Protein AF-A0A6V7I0M2-F1 (afdb_monomer_lite)

Structure (mmCIF, N/CA/C/O backbone):
data_AF-A0A6V7I0M2-F1
#
_entry.id   AF-A0A6V7I0M2-F1
#
loop_
_atom_site.group_PDB
_atom_site.id
_atom_site.type_symbol
_atom_site.label_atom_id
_atom_site.label_alt_id
_atom_site.label_comp_id
_atom_site.label_asym_id
_atom_site.label_entity_id
_atom_site.label_seq_id
_atom_site.pdbx_PDB_ins_code
_atom_site.Cartn_x
_atom_site.Cartn_y
_atom_site.Cartn_z
_atom_site.occupancy
_atom_site.B_iso_or_equiv
_atom_site.auth_seq_id
_atom_site.auth_comp_id
_atom_site.auth_asym_id
_atom_site.auth_atom_id
_atom_site.pdbx_PDB_model_num
ATOM 1 N N . ASN A 1 1 ? 21.392 6.755 -0.546 1.00 80.31 1 ASN A N 1
ATOM 2 C CA . ASN A 1 1 ? 22.751 6.266 -0.235 1.00 80.31 1 ASN A CA 1
ATOM 3 C C . ASN A 1 1 ? 23.343 5.621 -1.469 1.00 80.31 1 ASN A C 1
ATOM 5 O O . ASN A 1 1 ? 22.625 4.900 -2.154 1.00 80.31 1 ASN A O 1
ATOM 9 N N . ALA A 1 2 ? 24.604 5.919 -1.781 1.00 93.25 2 ALA A N 1
ATOM 10 C CA . ALA A 1 2 ? 25.314 5.229 -2.855 1.00 93.25 2 ALA A CA 1
ATOM 11 C C . ALA A 1 2 ? 25.552 3.754 -2.476 1.00 93.25 2 ALA A C 1
ATOM 13 O O . ALA A 1 2 ? 25.672 3.441 -1.293 1.00 93.25 2 ALA A O 1
ATOM 14 N N . GLY A 1 3 ? 25.614 2.866 -3.472 1.00 94.94 3 GLY A N 1
ATOM 15 C CA . GLY A 1 3 ? 25.866 1.433 -3.280 1.00 94.94 3 GLY A CA 1
ATOM 16 C C . GLY A 1 3 ? 24.607 0.563 -3.198 1.00 94.94 3 GLY A C 1
ATOM 17 O O . GLY A 1 3 ? 23.521 0.957 -3.631 1.00 94.94 3 GLY A O 1
ATOM 18 N N . LEU A 1 4 ? 24.774 -0.655 -2.672 1.00 95.94 4 LEU A N 1
ATOM 19 C CA . LEU A 1 4 ? 23.695 -1.631 -2.523 1.00 95.94 4 LEU A CA 1
ATOM 20 C C . LEU A 1 4 ? 22.750 -1.204 -1.395 1.00 95.94 4 LEU A C 1
ATOM 22 O O . LEU A 1 4 ? 23.174 -0.996 -0.262 1.00 95.94 4 LEU A O 1
ATOM 26 N N . ASN A 1 5 ? 21.460 -1.108 -1.708 1.00 96.56 5 ASN A N 1
ATOM 27 C CA . ASN A 1 5 ? 20.421 -0.758 -0.748 1.00 96.56 5 ASN A CA 1
ATOM 28 C C . ASN A 1 5 ? 19.354 -1.857 -0.717 1.00 96.56 5 ASN A C 1
ATOM 30 O O . ASN A 1 5 ? 18.963 -2.372 -1.764 1.00 96.56 5 ASN A O 1
ATOM 34 N N . LYS A 1 6 ? 18.851 -2.174 0.479 1.00 95.69 6 LYS A N 1
ATOM 35 C CA . LYS A 1 6 ? 17.710 -3.071 0.687 1.00 95.69 6 LYS A CA 1
ATOM 36 C C . LYS A 1 6 ? 16.531 -2.252 1.200 1.00 95.69 6 LYS A C 1
ATOM 38 O O . LYS A 1 6 ? 16.671 -1.530 2.183 1.00 95.69 6 LYS A O 1
ATOM 43 N N . LEU A 1 7 ? 15.390 -2.353 0.525 1.00 94.69 7 LEU A N 1
ATOM 44 C CA . LEU A 1 7 ? 14.147 -1.707 0.936 1.00 94.69 7 LEU A CA 1
ATOM 45 C C . LEU A 1 7 ? 13.186 -2.771 1.455 1.00 94.69 7 LEU A C 1
ATOM 47 O O . LEU A 1 7 ? 12.932 -3.760 0.772 1.00 94.69 7 LEU A O 1
ATOM 51 N N . GLU A 1 8 ? 12.646 -2.548 2.647 1.00 95.44 8 GLU A N 1
ATOM 52 C CA . GLU A 1 8 ? 11.640 -3.411 3.258 1.00 95.44 8 GLU A CA 1
ATOM 53 C C . GLU A 1 8 ? 10.347 -2.616 3.450 1.00 95.44 8 GLU A C 1
ATOM 55 O O . GLU A 1 8 ? 10.365 -1.455 3.863 1.00 95.44 8 GLU A O 1
ATOM 60 N N . ARG A 1 9 ? 9.223 -3.233 3.084 1.00 93.56 9 ARG A N 1
ATOM 61 C CA . ARG A 1 9 ? 7.868 -2.683 3.186 1.00 93.56 9 ARG A CA 1
ATOM 62 C C . ARG A 1 9 ? 6.956 -3.795 3.669 1.00 93.56 9 ARG A C 1
ATOM 64 O O . ARG A 1 9 ? 6.978 -4.887 3.103 1.00 93.56 9 ARG A O 1
ATOM 71 N N . THR A 1 10 ? 6.152 -3.512 4.683 1.00 94.44 10 THR A N 1
ATOM 72 C CA . THR A 1 10 ? 5.108 -4.430 5.139 1.00 94.44 10 THR A CA 1
ATOM 73 C C . THR A 1 10 ? 3.804 -4.152 4.389 1.00 94.44 10 THR A C 1
ATOM 75 O O . THR A 1 10 ? 3.609 -3.062 3.846 1.00 94.44 10 THR A O 1
ATOM 78 N N . SER A 1 11 ? 2.885 -5.122 4.354 1.00 92.81 11 SER A N 1
ATOM 79 C CA . SER A 1 11 ? 1.557 -4.931 3.745 1.00 92.81 11 SER A CA 1
ATOM 80 C C . SER A 1 11 ? 0.762 -3.800 4.404 1.00 92.81 11 SER A C 1
ATOM 82 O O . SER A 1 11 ? -0.033 -3.151 3.733 1.00 92.81 11 SER A O 1
ATOM 84 N N . HIS A 1 12 ? 1.033 -3.523 5.681 1.00 89.44 12 HIS A N 1
ATOM 85 C CA . HIS A 1 12 ? 0.389 -2.469 6.463 1.00 89.44 12 HIS A CA 1
ATOM 86 C C . HIS A 1 12 ? 0.859 -1.052 6.079 1.00 89.44 12 HIS A C 1
ATOM 88 O O . HIS A 1 12 ? 0.195 -0.068 6.402 1.00 89.44 12 HIS A O 1
ATOM 94 N N . ASP A 1 13 ? 1.984 -0.921 5.363 1.00 88.12 13 ASP A N 1
ATOM 95 C CA . ASP A 1 13 ? 2.587 0.375 5.013 1.00 88.12 13 ASP A CA 1
ATOM 96 C C . ASP A 1 13 ? 2.018 0.997 3.725 1.00 88.12 13 ASP A C 1
ATOM 98 O O . ASP A 1 13 ? 2.489 2.050 3.268 1.00 88.12 13 ASP A O 1
ATOM 102 N N . PHE A 1 14 ? 1.049 0.345 3.078 1.00 89.94 14 PHE A N 1
ATOM 103 C CA . PHE A 1 14 ? 0.449 0.860 1.852 1.00 89.94 14 PHE A CA 1
ATOM 104 C C . PHE A 1 14 ? -0.460 2.058 2.143 1.00 89.94 14 P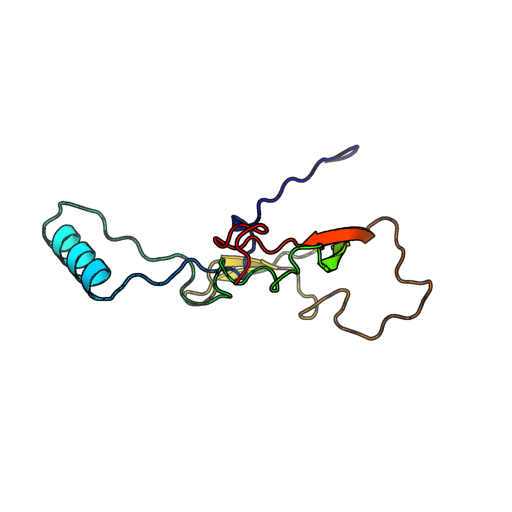HE A C 1
ATOM 106 O O . PHE A 1 14 ? -1.476 1.961 2.824 1.00 89.94 14 PHE A O 1
ATOM 113 N N . ILE A 1 15 ? -0.112 3.206 1.555 1.00 87.69 15 ILE A N 1
ATOM 114 C CA . ILE A 1 15 ? -0.759 4.504 1.818 1.00 87.69 15 ILE A CA 1
ATOM 115 C C . ILE A 1 15 ? -2.250 4.553 1.458 1.00 87.69 15 ILE A C 1
ATOM 117 O O . ILE A 1 15 ? -2.969 5.410 1.959 1.00 87.69 15 ILE A O 1
ATOM 121 N N . PHE A 1 16 ? -2.702 3.665 0.572 1.00 86.81 16 PHE A N 1
ATOM 122 C CA . PHE A 1 16 ? -4.084 3.594 0.101 1.00 86.81 16 PHE A CA 1
ATOM 123 C C . PHE A 1 16 ? -4.944 2.624 0.919 1.00 86.81 16 PHE A C 1
ATOM 125 O O . PHE A 1 16 ? -6.138 2.505 0.638 1.00 86.81 16 PHE A O 1
ATOM 132 N N . LEU A 1 17 ? -4.369 1.930 1.908 1.00 90.50 17 LEU A N 1
ATOM 133 C CA . LEU A 1 17 ? -5.115 1.041 2.790 1.00 90.50 17 LEU A CA 1
ATOM 134 C C . LEU A 1 17 ? -5.725 1.788 3.976 1.00 90.50 17 LEU A C 1
ATOM 136 O O . LEU A 1 17 ? -5.216 2.808 4.449 1.00 90.50 17 LEU A O 1
ATOM 140 N N . MET A 1 18 ? -6.827 1.239 4.477 1.00 89.50 18 MET A N 1
ATOM 141 C CA . MET A 1 18 ? -7.425 1.628 5.745 1.00 89.50 18 MET A CA 1
ATOM 142 C C . MET A 1 18 ? -7.746 0.399 6.595 1.00 89.50 18 MET A C 1
ATOM 144 O O . MET A 1 18 ? -8.136 -0.651 6.079 1.00 89.50 18 MET A O 1
ATOM 148 N N . ALA A 1 19 ? -7.629 0.572 7.909 1.00 87.88 19 ALA A N 1
ATOM 149 C CA . ALA A 1 19 ? -8.124 -0.393 8.876 1.00 87.88 19 ALA A CA 1
ATOM 150 C C . ALA A 1 19 ? -9.658 -0.428 8.876 1.00 87.88 19 ALA A C 1
ATOM 152 O O . ALA A 1 19 ? -10.332 0.527 8.469 1.00 87.88 19 ALA A O 1
ATOM 153 N N . ASP A 1 20 ? -10.207 -1.512 9.410 1.00 88.62 20 ASP A N 1
ATOM 154 C CA . ASP A 1 20 ? -11.645 -1.666 9.564 1.00 88.62 20 ASP A CA 1
ATOM 155 C C . ASP A 1 20 ? -12.233 -0.557 10.447 1.00 88.62 20 ASP A C 1
ATOM 157 O O . ASP A 1 20 ? -11.585 0.000 11.343 1.00 88.62 20 ASP A O 1
ATOM 161 N N . ARG A 1 21 ? -13.473 -0.172 10.140 1.00 86.38 21 ARG A N 1
ATOM 162 C CA . ARG A 1 21 ? -14.175 0.863 10.899 1.00 86.38 21 ARG A CA 1
ATOM 163 C C . ARG A 1 21 ? -14.648 0.283 12.220 1.00 86.38 21 ARG A C 1
ATOM 165 O O . ARG A 1 21 ? -15.169 -0.827 12.262 1.00 86.38 21 ARG A O 1
ATOM 172 N N . ASP A 1 22 ? -14.489 1.075 13.274 1.00 87.75 22 ASP A N 1
ATOM 173 C CA . ASP A 1 22 ? -15.005 0.693 14.582 1.00 87.75 22 ASP A CA 1
ATOM 174 C C . ASP A 1 22 ? -16.535 0.841 14.547 1.00 87.75 22 ASP A C 1
ATOM 176 O O . ASP A 1 22 ? -17.033 1.812 13.960 1.00 87.75 22 ASP A O 1
ATOM 180 N N . PRO A 1 23 ? -17.290 -0.072 15.179 1.00 91.62 23 PRO A N 1
ATOM 181 C CA . PRO A 1 23 ? -18.710 0.137 15.420 1.00 91.62 23 PRO A CA 1
ATOM 182 C C . PRO A 1 23 ? -18.954 1.447 16.179 1.00 91.62 23 PRO A C 1
ATOM 184 O O . PRO A 1 23 ? -18.142 1.859 17.016 1.00 91.62 23 PRO A O 1
ATOM 187 N N . SER A 1 24 ? -20.098 2.087 15.932 1.00 92.25 24 SER A N 1
ATOM 188 C CA . SER A 1 24 ? -20.460 3.364 16.567 1.00 92.25 24 SER A CA 1
ATOM 189 C C . SER A 1 24 ? -20.482 3.284 18.096 1.00 92.25 24 SER A C 1
ATOM 191 O O . SER A 1 24 ? -20.084 4.237 18.757 1.00 92.25 24 SER A O 1
ATOM 193 N N . GLU A 1 25 ? -20.866 2.140 18.665 1.00 95.31 25 GLU A N 1
ATOM 194 C CA . GLU A 1 25 ? -20.856 1.906 20.113 1.00 95.31 25 GLU A CA 1
ATOM 195 C C . GLU A 1 25 ? -19.440 1.982 20.708 1.00 95.31 25 GLU A C 1
ATOM 197 O O . GLU A 1 25 ? -19.229 2.594 21.756 1.00 95.31 25 GLU A O 1
ATOM 202 N N . ILE A 1 26 ? -18.446 1.406 20.022 1.00 92.50 26 ILE A N 1
ATOM 203 C CA . ILE A 1 26 ? -17.043 1.452 20.456 1.00 92.50 26 ILE A CA 1
ATOM 204 C C . ILE A 1 26 ? -16.517 2.884 20.382 1.00 92.50 26 ILE A C 1
ATOM 206 O O . ILE A 1 26 ? -15.847 3.349 21.306 1.00 92.50 26 ILE A O 1
ATOM 210 N N . LEU A 1 27 ? -16.859 3.606 19.311 1.00 90.69 27 LEU A N 1
ATOM 211 C CA . LEU A 1 27 ? -16.520 5.019 19.178 1.00 90.69 27 LEU A CA 1
ATOM 212 C C . LEU A 1 27 ? -17.141 5.848 20.312 1.00 90.69 27 LEU A C 1
ATOM 214 O O . LEU A 1 27 ? -16.440 6.640 20.936 1.00 90.69 27 LEU A O 1
ATOM 218 N N . TYR A 1 28 ? -18.422 5.631 20.611 1.00 93.25 28 TYR A N 1
ATOM 219 C CA . TYR A 1 28 ? -19.136 6.333 21.674 1.00 93.25 28 TYR A CA 1
ATOM 220 C C . TYR A 1 28 ? -18.500 6.093 23.050 1.00 93.25 28 TYR A C 1
ATOM 222 O O . TYR A 1 28 ? -18.196 7.051 23.759 1.00 93.25 28 TYR A O 1
ATOM 230 N N . LYS A 1 29 ? -18.184 4.836 23.393 1.00 94.00 29 LYS A N 1
ATOM 231 C CA . LYS A 1 29 ? -17.481 4.497 24.644 1.00 94.00 29 LYS A CA 1
ATOM 232 C C . LYS A 1 29 ? -16.124 5.198 24.757 1.00 94.00 29 LYS A C 1
ATOM 234 O O . LYS A 1 29 ? -15.783 5.688 25.829 1.00 94.00 29 LYS A O 1
ATOM 239 N N . ARG A 1 30 ? -15.360 5.290 23.661 1.00 91.94 30 ARG A N 1
ATOM 240 C CA . ARG A 1 30 ? -14.076 6.019 23.631 1.00 91.94 30 ARG A CA 1
ATOM 241 C C . ARG A 1 30 ? -14.251 7.523 23.840 1.00 91.94 30 ARG A C 1
ATOM 243 O O . ARG A 1 30 ? -13.403 8.140 24.474 1.00 91.94 30 ARG A O 1
ATOM 250 N N . VAL A 1 31 ? -15.328 8.112 23.317 1.00 93.44 31 VAL A N 1
ATOM 251 C CA . VAL A 1 31 ? -15.650 9.529 23.546 1.00 93.44 31 VAL A CA 1
ATOM 252 C C . VAL A 1 31 ? -15.985 9.773 25.016 1.00 93.44 31 VAL A C 1
ATOM 254 O O . VAL A 1 31 ? -15.411 10.683 25.602 1.00 93.44 31 VAL A O 1
ATOM 257 N N . LEU A 1 32 ? -16.842 8.945 25.624 1.00 95.56 32 LEU A N 1
ATOM 258 C CA . LEU A 1 32 ? -17.193 9.070 27.045 1.00 95.56 32 LEU A CA 1
ATOM 259 C C . LEU A 1 32 ? -15.957 8.993 27.945 1.00 95.56 32 LEU A C 1
ATOM 261 O O . LEU A 1 32 ? -15.691 9.914 28.707 1.00 95.56 32 LEU A O 1
ATOM 265 N N . LYS A 1 33 ? -15.125 7.964 27.759 1.00 94.88 33 LYS A N 1
ATOM 266 C CA . LYS A 1 33 ? -13.872 7.815 28.511 1.00 94.88 33 LYS A CA 1
ATOM 267 C C . LYS A 1 33 ? -12.937 9.018 28.382 1.00 94.88 33 LYS A C 1
ATOM 269 O O . LYS A 1 33 ? -12.225 9.347 29.332 1.00 94.88 33 LYS A O 1
ATOM 274 N N . ALA A 1 34 ? -12.918 9.657 27.214 1.00 94.81 34 ALA A N 1
ATOM 275 C CA . ALA A 1 34 ? -12.108 10.842 26.989 1.00 94.81 34 ALA A CA 1
ATOM 276 C C . ALA A 1 34 ? -12.677 12.105 27.638 1.00 94.81 34 ALA A C 1
ATOM 278 O O . ALA A 1 34 ? -11.899 12.938 28.097 1.00 94.81 34 ALA A O 1
ATOM 279 N N . LEU A 1 35 ? -14.004 12.233 27.714 1.00 95.25 35 LEU A N 1
ATOM 280 C CA . LEU A 1 35 ? -14.664 13.293 28.480 1.00 95.25 35 LEU A CA 1
ATOM 281 C C . LEU A 1 35 ? -14.403 13.136 29.982 1.00 95.25 35 LEU A C 1
ATOM 283 O O . LEU A 1 35 ? -14.121 14.124 30.651 1.00 95.25 35 LEU A O 1
ATOM 287 N N . ASP A 1 36 ? -14.390 11.896 30.472 1.00 95.44 36 ASP A N 1
ATOM 288 C CA . ASP A 1 36 ? -14.084 11.565 31.869 1.00 95.44 36 ASP A CA 1
ATOM 289 C C . ASP A 1 36 ? -12.581 11.684 32.205 1.00 95.44 36 ASP A C 1
ATOM 291 O O . ASP A 1 36 ? -12.164 11.440 33.335 1.00 95.44 36 ASP A O 1
ATOM 295 N N . GLY A 1 37 ? -11.735 12.022 31.224 1.00 91.50 37 GLY A N 1
ATOM 296 C CA . GLY A 1 37 ? -10.287 12.185 31.397 1.00 91.50 37 GLY A CA 1
ATOM 297 C C . GLY A 1 37 ? -9.500 10.877 31.552 1.00 91.50 37 GLY A C 1
ATOM 298 O O . GLY A 1 37 ? -8.289 10.917 31.762 1.00 91.50 37 GLY A O 1
ATOM 299 N N . THR A 1 38 ? -10.154 9.719 31.423 1.00 92.12 38 THR A N 1
ATOM 300 C CA . THR A 1 38 ? -9.523 8.398 31.603 1.00 92.12 38 THR A CA 1
ATOM 301 C C . THR A 1 38 ? -8.665 7.966 30.412 1.00 92.12 38 THR A C 1
ATOM 303 O O . THR A 1 38 ? -7.664 7.275 30.592 1.00 92.12 38 THR A O 1
ATOM 306 N N . GLU A 1 39 ? -9.016 8.383 29.192 1.00 90.94 39 GLU A N 1
ATOM 307 C CA . GLU A 1 39 ? -8.285 8.038 27.967 1.00 90.94 39 GLU A CA 1
ATOM 308 C C . GLU A 1 39 ? -8.168 9.245 27.024 1.00 90.94 39 GLU A C 1
ATOM 310 O O . GLU A 1 39 ? -9.067 10.071 26.917 1.00 90.94 39 GLU A O 1
ATOM 315 N N . LYS A 1 40 ? -7.075 9.349 26.262 1.00 90.19 40 LYS A N 1
ATOM 316 C CA . LYS A 1 40 ? -6.952 10.390 25.232 1.00 90.19 40 LYS A CA 1
ATOM 317 C C . LYS A 1 40 ? -7.716 9.985 23.972 1.00 90.19 40 LYS A C 1
ATOM 319 O O . LYS A 1 40 ? -7.420 8.953 23.368 1.00 90.19 40 LYS A O 1
ATOM 324 N N . PHE A 1 41 ? -8.623 10.840 23.501 1.00 88.38 41 PHE A N 1
ATOM 325 C CA . PHE A 1 41 ? -9.289 10.614 22.219 1.00 88.38 41 PHE A CA 1
ATOM 326 C C . PHE A 1 41 ? -8.319 10.815 21.045 1.00 88.38 41 PHE A C 1
ATOM 328 O O . PHE A 1 41 ? -7.733 11.887 20.870 1.00 88.38 41 PHE A O 1
ATOM 335 N N . THR A 1 42 ? -8.153 9.780 20.222 1.00 83.75 42 THR A N 1
ATOM 336 C CA . THR A 1 42 ? -7.299 9.796 19.029 1.00 83.75 42 THR A CA 1
ATOM 337 C C . THR A 1 42 ? -8.122 9.538 17.773 1.00 83.75 42 THR A C 1
ATOM 339 O O . THR A 1 42 ? -8.878 8.567 17.680 1.00 83.75 42 THR A O 1
ATOM 342 N N . TYR A 1 43 ? -7.954 10.410 16.780 1.00 76.25 43 TYR A N 1
ATOM 343 C CA . TYR A 1 43 ? -8.571 10.249 15.467 1.00 76.25 43 TYR A CA 1
ATOM 344 C C . TYR A 1 43 ? -7.802 9.222 14.633 1.00 76.25 43 TYR A C 1
ATOM 346 O O . TYR A 1 43 ? -6.568 9.192 14.652 1.00 76.25 43 TYR A O 1
ATOM 354 N N . LYS A 1 44 ? -8.528 8.409 13.855 1.00 75.06 44 LYS A N 1
ATOM 355 C CA . LYS A 1 44 ? -7.904 7.571 12.823 1.00 75.06 44 LYS A CA 1
ATOM 356 C C . LYS A 1 44 ? -7.265 8.483 11.767 1.00 75.06 44 LYS A C 1
ATOM 358 O O . LYS A 1 44 ? -7.868 9.468 11.347 1.00 75.06 44 LYS A O 1
ATOM 363 N N . LYS A 1 45 ? -6.035 8.154 11.361 1.00 70.50 45 LYS A N 1
ATOM 364 C CA . LYS A 1 45 ? -5.205 8.977 10.461 1.00 70.50 45 LYS A CA 1
ATOM 365 C C . LYS A 1 45 ? -5.820 9.136 9.063 1.00 70.50 45 LYS A C 1
ATOM 367 O O . LYS A 1 45 ? -5.698 10.203 8.467 1.00 70.50 45 LYS A O 1
ATOM 372 N N . ASN A 1 46 ? -6.494 8.092 8.579 1.00 77.75 46 ASN A N 1
ATOM 373 C CA . ASN A 1 46 ? -7.119 8.022 7.262 1.00 77.75 46 ASN A CA 1
ATOM 374 C C . ASN A 1 46 ? -8.576 7.571 7.467 1.00 77.75 46 ASN A C 1
ATOM 376 O O . ASN A 1 46 ? -8.810 6.536 8.094 1.00 77.75 46 ASN A O 1
ATOM 380 N N . LEU A 1 47 ? -9.553 8.337 6.977 1.00 81.75 47 LEU A N 1
ATOM 381 C CA . LEU A 1 47 ? -10.984 7.996 7.077 1.00 81.75 47 LEU A CA 1
ATOM 382 C C . LEU A 1 47 ? -11.478 7.166 5.882 1.00 81.75 47 LEU A C 1
ATOM 384 O O . LEU A 1 47 ? -12.553 6.553 5.937 1.00 81.75 47 LEU A O 1
ATOM 388 N N . TYR A 1 48 ? -10.703 7.176 4.799 1.00 85.56 48 TYR A N 1
ATOM 389 C CA . TYR A 1 48 ? -11.025 6.526 3.543 1.00 85.56 48 TYR A CA 1
ATOM 390 C C . TYR A 1 48 ? -9.796 5.840 2.946 1.00 85.56 48 TYR A C 1
ATOM 392 O O . TYR A 1 48 ? -8.684 6.366 3.007 1.00 85.56 48 TYR A O 1
ATOM 400 N N . GLY A 1 49 ? -10.026 4.678 2.344 1.00 88.81 49 GLY A N 1
ATOM 401 C CA . GLY A 1 49 ? -9.025 3.837 1.704 1.00 88.81 49 GLY A CA 1
ATOM 402 C C . GLY A 1 49 ? -9.629 2.485 1.333 1.00 88.81 49 GLY A C 1
ATOM 403 O O . GLY A 1 49 ? -10.798 2.208 1.615 1.00 88.81 49 GLY A O 1
ATOM 404 N N . ILE A 1 50 ? -8.824 1.634 0.711 1.00 90.94 50 ILE A N 1
ATOM 405 C CA . ILE A 1 50 ? -9.175 0.235 0.472 1.00 90.94 50 ILE A CA 1
ATOM 406 C C . ILE A 1 50 ? -9.076 -0.505 1.815 1.00 90.94 50 ILE A C 1
ATOM 408 O O . ILE A 1 50 ? -8.048 -0.383 2.482 1.00 90.94 50 ILE A O 1
ATOM 412 N N . PRO A 1 51 ? -10.103 -1.257 2.251 1.00 92.69 51 PRO A N 1
ATOM 413 C CA . PRO A 1 51 ? -9.993 -2.077 3.450 1.00 92.69 51 PRO A CA 1
ATOM 414 C C . PRO A 1 51 ? -8.799 -3.021 3.343 1.00 92.69 51 PRO A C 1
ATOM 416 O O . PRO A 1 51 ? -8.682 -3.760 2.368 1.00 92.69 51 PRO A O 1
ATOM 419 N N . GLU A 1 52 ? -7.935 -3.022 4.3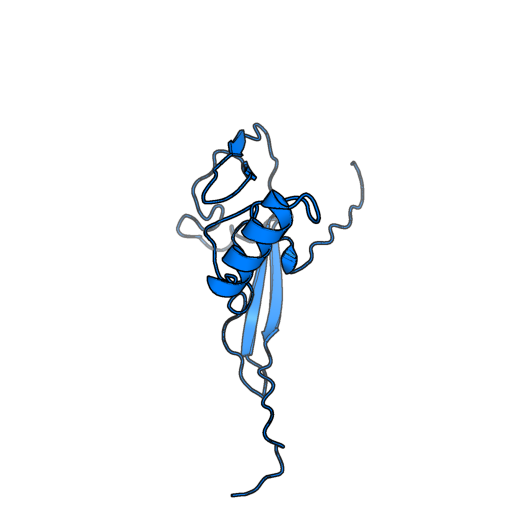50 1.00 93.38 52 GLU A N 1
ATOM 420 C CA . GLU A 1 52 ? -6.706 -3.816 4.347 1.00 93.38 52 GLU A CA 1
ATOM 421 C C . GLU A 1 52 ? -6.955 -5.312 4.097 1.00 93.38 52 GLU A C 1
ATOM 423 O O . GLU A 1 52 ? -6.235 -5.953 3.332 1.00 93.38 52 GLU A O 1
ATOM 428 N N . ARG A 1 53 ? -8.051 -5.850 4.644 1.00 94.31 53 ARG A N 1
ATOM 429 C CA . ARG A 1 53 ? -8.482 -7.241 4.429 1.00 94.31 53 ARG A CA 1
ATOM 430 C C . ARG A 1 53 ? -8.810 -7.592 2.968 1.00 94.31 53 ARG A C 1
ATOM 432 O O . ARG A 1 53 ? -8.972 -8.764 2.652 1.00 94.31 53 ARG A O 1
ATOM 439 N N . LEU A 1 54 ? -8.946 -6.592 2.094 1.00 95.38 54 LEU A N 1
ATOM 440 C CA . LEU A 1 54 ? -9.219 -6.731 0.660 1.00 95.38 54 LEU A CA 1
ATOM 441 C C . LEU A 1 54 ? -8.012 -6.337 -0.210 1.00 95.38 54 LEU A C 1
ATOM 443 O O . LEU A 1 54 ? -8.168 -6.168 -1.416 1.00 95.38 54 LEU A O 1
ATOM 447 N N . LEU A 1 55 ? -6.817 -6.186 0.377 1.00 95.00 55 LEU A N 1
ATOM 448 C CA . LEU A 1 55 ? -5.590 -5.861 -0.361 1.00 95.00 55 LEU A CA 1
ATOM 449 C C . LEU A 1 55 ? -5.295 -6.879 -1.473 1.00 95.00 55 LEU A C 1
ATOM 451 O O . LEU A 1 55 ? -4.812 -6.507 -2.541 1.00 95.00 55 LEU A O 1
ATOM 455 N N . LEU A 1 56 ? -5.564 -8.160 -1.215 1.00 96.06 56 LEU A N 1
ATOM 456 C CA . LEU A 1 56 ? -5.310 -9.243 -2.156 1.00 96.06 56 LEU A CA 1
ATOM 457 C C . LEU A 1 56 ? -6.621 -9.776 -2.747 1.00 96.06 56 LEU A C 1
ATOM 459 O O . LEU A 1 56 ? -7.603 -9.937 -2.017 1.00 96.06 56 LEU A O 1
ATOM 463 N N . PRO A 1 57 ? -6.645 -10.115 -4.049 1.00 95.88 57 PRO A N 1
ATOM 464 C CA . PRO A 1 57 ? -7.766 -10.838 -4.627 1.00 95.88 57 PRO A CA 1
ATOM 465 C C . PRO A 1 57 ? -7.882 -12.234 -4.004 1.00 95.88 57 PRO A C 1
ATOM 467 O O . PRO A 1 57 ? -6.907 -12.815 -3.519 1.00 95.88 57 PRO A O 1
ATOM 470 N N . LYS A 1 58 ? -9.082 -12.814 -4.069 1.00 95.25 58 LYS A N 1
ATOM 471 C CA . LYS A 1 58 ? -9.311 -14.181 -3.598 1.00 95.25 58 LYS A CA 1
ATOM 472 C C . LYS A 1 58 ? -8.497 -15.174 -4.438 1.00 95.25 58 LYS A C 1
ATOM 474 O O . LYS A 1 58 ? -8.728 -15.323 -5.637 1.00 95.25 58 LYS A O 1
ATOM 479 N N . GLY A 1 59 ? -7.555 -15.865 -3.800 1.00 94.25 59 GLY A N 1
ATOM 480 C CA . GLY A 1 59 ? -6.781 -16.938 -4.425 1.00 94.25 59 GLY A CA 1
ATOM 4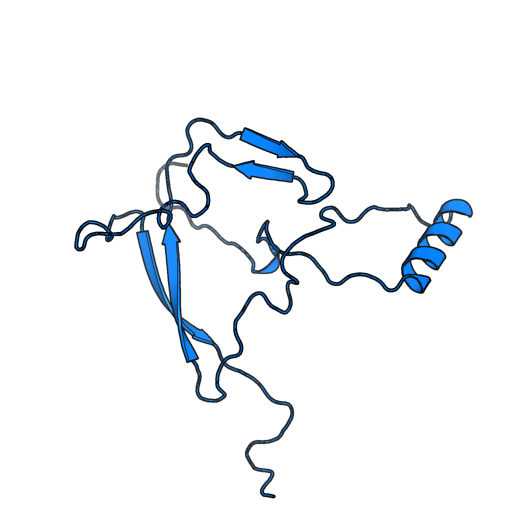81 C C . GLY A 1 59 ? -7.587 -18.225 -4.644 1.00 94.25 59 GLY A C 1
ATOM 482 O O . GLY A 1 59 ? -8.734 -18.360 -4.214 1.00 94.25 59 GLY A O 1
ATOM 483 N N . LYS A 1 60 ? -6.955 -19.214 -5.277 1.00 93.75 60 LYS A N 1
ATOM 484 C CA . LYS A 1 60 ? -7.414 -20.611 -5.295 1.00 93.75 60 LYS A CA 1
ATOM 485 C C . LYS A 1 60 ? -6.703 -21.405 -4.197 1.00 93.75 60 LYS A C 1
ATOM 487 O O . LYS A 1 60 ? -5.623 -21.018 -3.753 1.00 93.75 60 LYS A O 1
ATOM 492 N N . ARG A 1 61 ? -7.270 -22.547 -3.786 1.00 92.62 61 ARG A N 1
ATOM 493 C CA . ARG A 1 61 ? -6.593 -23.481 -2.860 1.00 92.62 61 ARG A CA 1
ATOM 494 C C . ARG A 1 61 ? -5.261 -23.975 -3.436 1.00 92.62 61 ARG A C 1
ATOM 496 O O . ARG A 1 61 ? -4.254 -23.942 -2.745 1.00 92.62 61 ARG A O 1
ATOM 503 N N . ALA A 1 62 ? -5.250 -24.329 -4.722 1.00 93.69 62 ALA A N 1
ATOM 504 C CA . ALA A 1 62 ? -4.046 -24.733 -5.458 1.00 93.69 62 ALA A CA 1
ATOM 505 C C . ALA A 1 62 ? -3.069 -23.574 -5.751 1.00 93.69 62 ALA A C 1
ATOM 507 O O . ALA A 1 62 ? -2.013 -23.795 -6.333 1.00 93.69 62 ALA A O 1
ATOM 508 N N . GLY A 1 63 ? -3.418 -22.344 -5.365 1.00 95.94 63 GLY A N 1
ATOM 509 C CA . GLY A 1 63 ? -2.684 -21.142 -5.728 1.00 95.94 63 GLY A CA 1
ATOM 510 C C . GLY A 1 63 ? -3.207 -20.502 -7.013 1.00 95.94 63 GLY A C 1
ATOM 511 O O . GLY A 1 63 ? -3.542 -21.169 -7.991 1.00 95.94 63 GLY A O 1
ATOM 512 N N . SER A 1 64 ? -3.297 -19.176 -6.994 1.00 97.12 64 SER A N 1
ATOM 513 C CA . SER A 1 64 ? -3.506 -18.346 -8.179 1.00 97.12 64 SER A CA 1
ATOM 514 C C . SER A 1 64 ? -2.219 -17.587 -8.472 1.00 97.12 64 SER A C 1
ATOM 516 O O . SER A 1 64 ? -1.705 -16.910 -7.580 1.00 97.12 64 SER A O 1
ATOM 518 N N . ILE A 1 65 ? -1.709 -17.698 -9.698 1.00 97.62 65 ILE A N 1
ATOM 519 C CA . ILE A 1 65 ? -0.500 -16.991 -10.127 1.00 97.62 65 ILE A CA 1
ATOM 520 C C . ILE A 1 65 ? -0.869 -15.547 -10.469 1.00 97.62 65 ILE A C 1
ATOM 522 O O . ILE A 1 65 ? -1.803 -15.295 -11.228 1.00 97.62 65 ILE A O 1
ATOM 526 N N . PHE A 1 66 ? -0.118 -14.614 -9.902 1.00 97.56 66 PHE A N 1
ATOM 527 C CA . PHE A 1 66 ? -0.145 -13.191 -10.211 1.00 97.56 66 PHE A CA 1
ATOM 528 C C . PHE A 1 66 ? 1.285 -12.709 -10.430 1.00 97.56 66 PHE A C 1
ATOM 530 O O . PHE A 1 66 ? 2.244 -13.407 -10.110 1.00 97.56 66 PHE A O 1
ATOM 537 N N . GLN A 1 67 ? 1.434 -11.489 -10.930 1.00 95.62 67 GLN A N 1
ATOM 538 C CA . GLN A 1 67 ? 2.734 -10.853 -11.066 1.00 95.62 67 GLN A CA 1
ATOM 539 C C . GLN A 1 67 ? 2.787 -9.605 -10.190 1.00 95.62 67 GLN A C 1
ATOM 541 O O . GLN A 1 67 ? 1.945 -8.714 -10.299 1.00 95.62 67 GLN A O 1
ATOM 546 N N . LEU A 1 68 ? 3.780 -9.549 -9.307 1.00 95.50 68 LEU A N 1
ATOM 547 C CA . LEU A 1 68 ? 4.135 -8.353 -8.565 1.00 95.50 68 LEU A CA 1
ATOM 548 C C . LEU A 1 68 ? 5.048 -7.492 -9.436 1.00 95.50 68 LEU A C 1
ATOM 550 O O . LEU A 1 68 ? 6.084 -7.960 -9.910 1.00 95.50 68 LEU A O 1
ATOM 554 N N . PHE A 1 69 ? 4.678 -6.228 -9.600 1.00 94.81 69 PHE A N 1
ATOM 555 C CA . PHE A 1 69 ? 5.487 -5.230 -10.284 1.00 94.81 69 PHE A CA 1
ATOM 556 C C . PHE A 1 69 ? 6.008 -4.201 -9.281 1.00 94.81 69 PHE A C 1
ATOM 558 O O . PHE A 1 69 ? 5.233 -3.595 -8.540 1.00 94.81 69 PHE A O 1
ATOM 565 N N . ALA A 1 70 ? 7.323 -3.999 -9.271 1.00 94.56 70 ALA A N 1
ATOM 566 C CA . ALA A 1 70 ? 7.986 -2.952 -8.509 1.00 94.56 70 ALA A CA 1
ATOM 567 C C . ALA A 1 70 ? 8.761 -2.027 -9.451 1.00 94.56 70 ALA A C 1
ATOM 569 O O . ALA A 1 70 ? 9.401 -2.467 -10.405 1.00 94.56 70 ALA A O 1
ATOM 570 N N . TYR A 1 71 ? 8.714 -0.731 -9.160 1.00 93.44 71 TYR A N 1
ATOM 571 C CA . TYR A 1 71 ? 9.363 0.300 -9.955 1.00 93.44 71 TYR A CA 1
ATOM 572 C C . TYR A 1 71 ? 9.958 1.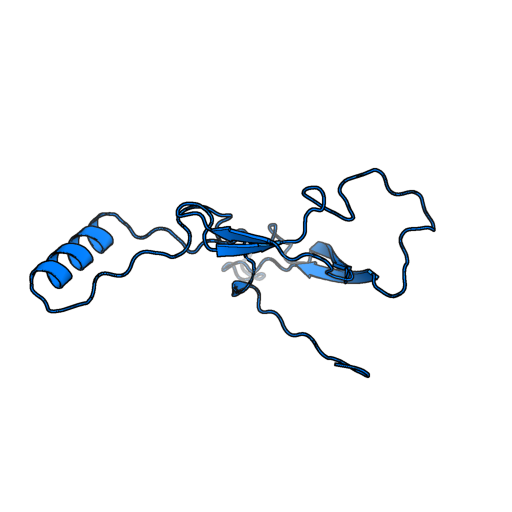375 -9.054 1.00 93.44 71 TYR A C 1
ATOM 574 O O . TYR A 1 71 ? 9.302 1.855 -8.128 1.00 93.44 71 TYR A O 1
ATOM 582 N N . VAL A 1 72 ? 11.199 1.764 -9.342 1.00 93.06 72 VAL A N 1
ATOM 583 C CA . VAL A 1 72 ? 11.910 2.824 -8.621 1.00 93.06 72 VAL A CA 1
ATOM 584 C C . VAL A 1 72 ? 12.199 3.971 -9.580 1.00 93.06 72 VAL A C 1
ATOM 586 O O . VAL A 1 72 ? 12.901 3.803 -10.573 1.00 93.06 72 VAL A O 1
ATOM 589 N N . SER A 1 73 ? 11.696 5.165 -9.279 1.00 90.88 73 SER A N 1
ATOM 590 C CA . SER A 1 73 ? 11.996 6.377 -10.049 1.00 90.88 73 SER A CA 1
ATOM 591 C C . SER A 1 73 ? 12.751 7.410 -9.222 1.00 90.88 73 SER A C 1
ATOM 593 O O . SER A 1 73 ? 12.479 7.534 -8.025 1.00 90.88 73 SER A O 1
ATOM 595 N N . PRO A 1 74 ? 13.604 8.235 -9.854 1.00 90.75 74 PRO A N 1
ATOM 596 C CA . PRO A 1 74 ? 14.106 9.453 -9.234 1.00 90.75 74 PRO A CA 1
ATOM 597 C C . PRO A 1 74 ? 12.954 10.360 -8.783 1.00 90.75 74 PRO A C 1
ATOM 599 O O . PRO A 1 74 ? 12.005 10.597 -9.535 1.00 90.75 74 PRO A O 1
ATOM 602 N N . VAL A 1 75 ? 13.053 10.886 -7.563 1.00 88.94 75 VAL A N 1
ATOM 603 C CA . VAL A 1 75 ? 12.110 11.864 -7.008 1.00 88.94 75 VAL A CA 1
ATOM 604 C C . VAL A 1 75 ? 12.804 13.221 -6.997 1.00 88.94 75 VAL A C 1
ATOM 606 O O . VAL A 1 75 ? 13.796 13.390 -6.297 1.00 88.94 75 VAL A O 1
ATOM 609 N N . THR A 1 76 ? 12.310 14.179 -7.783 1.00 84.56 76 THR A N 1
ATOM 610 C CA . THR A 1 76 ? 12.934 15.511 -7.902 1.00 84.56 76 THR A CA 1
ATOM 611 C C . THR A 1 76 ? 12.221 16.581 -7.082 1.00 84.56 76 THR A C 1
ATOM 613 O O . THR A 1 76 ? 12.876 17.437 -6.500 1.00 84.56 76 THR A O 1
ATOM 616 N N . GLN A 1 77 ? 10.888 16.538 -7.014 1.00 85.50 77 GLN A N 1
ATOM 617 C CA . GLN A 1 77 ? 10.068 17.539 -6.321 1.00 85.50 77 GLN A CA 1
ATOM 618 C C . GLN A 1 77 ? 8.958 16.849 -5.517 1.00 85.50 77 GLN A C 1
ATOM 620 O O . GLN A 1 77 ? 7.822 16.748 -5.988 1.00 85.50 77 GLN A O 1
ATOM 625 N N . PRO A 1 78 ? 9.272 16.295 -4.334 1.00 87.81 78 PRO A N 1
ATOM 626 C CA . PRO A 1 78 ? 8.260 15.669 -3.497 1.00 87.81 78 PRO A CA 1
ATOM 627 C C . PRO A 1 78 ? 7.273 16.727 -2.990 1.00 87.81 78 PRO A C 1
ATOM 629 O O . PRO A 1 78 ? 7.652 17.708 -2.354 1.00 87.81 78 PRO A O 1
ATOM 632 N N . VAL A 1 79 ? 5.989 16.502 -3.242 1.00 89.50 79 VAL A N 1
ATOM 633 C CA . VAL A 1 79 ? 4.878 17.293 -2.718 1.00 89.50 79 VAL A CA 1
ATOM 634 C C . VAL A 1 79 ? 4.279 16.544 -1.536 1.00 89.50 79 VAL A C 1
ATOM 636 O O . VAL A 1 79 ? 4.005 15.344 -1.602 1.00 89.50 79 VAL A O 1
ATOM 639 N N . THR A 1 80 ? 4.071 17.251 -0.427 1.00 90.44 80 THR A N 1
ATOM 640 C CA . THR A 1 80 ? 3.377 16.682 0.731 1.00 90.44 80 THR A CA 1
ATOM 641 C C . THR A 1 80 ? 1.879 16.884 0.563 1.00 90.44 80 THR A C 1
ATOM 643 O O . THR A 1 80 ? 1.390 18.008 0.644 1.00 90.44 80 THR A O 1
ATOM 646 N N . TYR A 1 81 ? 1.145 15.791 0.371 1.00 85.88 81 TYR A N 1
ATOM 647 C CA . TYR A 1 81 ? -0.309 15.797 0.435 1.00 85.88 81 TYR A CA 1
ATOM 648 C C . TYR A 1 81 ? -0.762 15.633 1.884 1.00 85.88 81 TYR A C 1
ATOM 650 O O . TYR A 1 81 ? -0.282 14.744 2.592 1.00 85.88 81 TYR A O 1
ATOM 658 N N . LYS A 1 82 ? -1.706 16.468 2.325 1.00 88.50 82 LYS A N 1
ATOM 659 C CA . LYS A 1 82 ? -2.381 16.323 3.619 1.00 88.50 82 LYS A CA 1
ATOM 660 C C . LYS A 1 82 ? -3.884 16.417 3.414 1.00 88.50 82 LYS A C 1
ATOM 662 O O . LYS A 1 82 ? -4.391 17.438 2.962 1.00 88.50 82 LYS A O 1
ATOM 667 N N . SER A 1 83 ? -4.594 15.369 3.800 1.00 86.00 83 SER A N 1
ATOM 668 C CA . SER A 1 83 ? -6.048 15.307 3.795 1.00 86.00 83 SER A CA 1
ATOM 669 C C . SER A 1 83 ? -6.540 14.646 5.070 1.00 86.00 83 SER A C 1
ATOM 671 O O . SER A 1 83 ? -5.962 13.673 5.547 1.00 86.00 83 SER A O 1
ATOM 673 N N . ARG A 1 84 ? -7.654 15.145 5.610 1.00 81.00 84 ARG A N 1
ATOM 674 C CA . ARG A 1 84 ? -8.362 14.448 6.693 1.00 81.00 84 ARG A CA 1
ATOM 675 C C . ARG A 1 84 ? -9.024 13.156 6.208 1.00 81.00 84 ARG A C 1
ATOM 677 O O . ARG A 1 84 ? -9.308 12.280 7.012 1.00 81.00 84 ARG A O 1
ATOM 684 N N . VAL A 1 85 ? -9.271 13.043 4.903 1.00 83.62 85 VAL A N 1
ATOM 685 C CA . VAL A 1 85 ? -9.952 11.896 4.294 1.00 83.62 85 VAL A CA 1
ATOM 686 C C . VAL A 1 85 ? -8.945 10.799 3.951 1.00 83.62 85 VAL A C 1
ATOM 688 O O . VAL A 1 85 ? -9.090 9.676 4.425 1.00 83.62 85 VAL A O 1
ATOM 691 N N . PHE A 1 86 ? -7.891 11.139 3.206 1.00 82.38 86 PHE A N 1
ATOM 692 C CA . PHE A 1 86 ? -6.908 10.171 2.690 1.00 82.38 86 PHE A CA 1
ATOM 693 C C . PHE A 1 86 ? -5.589 10.137 3.480 1.00 82.38 86 PHE A C 1
ATOM 695 O O . PHE A 1 86 ? -4.635 9.478 3.076 1.00 82.38 86 PHE A O 1
ATOM 702 N N . GLY A 1 87 ? -5.505 10.867 4.592 1.00 84.00 87 GLY A N 1
ATOM 703 C CA . GLY A 1 87 ? -4.294 10.939 5.398 1.00 84.00 87 GLY A CA 1
ATOM 704 C C . GLY A 1 87 ? -3.213 11.838 4.806 1.00 84.00 87 GLY A C 1
ATOM 705 O O . GLY A 1 87 ? -3.474 12.790 4.070 1.00 84.00 87 GLY A O 1
ATOM 706 N N . SER A 1 88 ? -1.966 11.572 5.190 1.00 85.75 88 SER A N 1
ATOM 707 C CA . SER A 1 88 ? -0.798 12.342 4.750 1.00 85.75 88 SER A CA 1
ATOM 708 C C . SER A 1 88 ? 0.238 11.431 4.112 1.00 85.75 88 SER A C 1
ATOM 710 O O . SER A 1 88 ? 0.654 10.451 4.731 1.00 85.75 88 SER A O 1
ATOM 712 N N . TYR A 1 89 ? 0.671 11.780 2.905 1.00 85.31 89 TYR A N 1
ATOM 713 C CA . TYR A 1 89 ? 1.698 11.057 2.161 1.00 85.31 89 TYR A CA 1
ATOM 714 C C . TYR A 1 89 ? 2.477 12.011 1.254 1.00 85.31 89 TYR A C 1
ATOM 716 O O . TYR A 1 89 ? 2.014 13.100 0.910 1.00 85.31 89 TYR A O 1
ATOM 724 N N . GLN A 1 90 ? 3.685 11.603 0.881 1.00 87.25 90 GLN A N 1
ATOM 725 C CA . GLN A 1 90 ? 4.476 12.302 -0.123 1.00 87.25 90 GLN A CA 1
ATOM 726 C C . GLN A 1 90 ? 4.205 11.685 -1.487 1.00 87.25 90 GLN A C 1
ATOM 728 O O . GLN A 1 90 ? 4.145 10.463 -1.622 1.00 87.25 90 GLN A O 1
ATOM 733 N N . TYR A 1 91 ? 4.048 12.531 -2.492 1.00 84.69 91 TYR A N 1
ATOM 734 C CA . TYR A 1 91 ? 3.926 12.107 -3.876 1.00 84.69 91 TYR A CA 1
ATOM 735 C C . TYR A 1 91 ? 4.735 13.043 -4.763 1.00 84.69 91 TYR A C 1
ATOM 737 O O . TYR A 1 91 ? 5.038 14.175 -4.399 1.00 84.69 91 TYR A O 1
ATOM 745 N N . TYR A 1 92 ? 5.117 12.557 -5.930 1.00 84.75 92 TYR A N 1
ATOM 746 C CA . TYR A 1 92 ? 5.726 13.372 -6.970 1.00 84.75 92 TYR A CA 1
ATOM 747 C C . TYR A 1 92 ? 4.654 13.675 -8.025 1.00 84.75 92 TYR A C 1
ATOM 749 O O . TYR A 1 92 ? 3.746 12.862 -8.193 1.00 84.75 92 TYR A O 1
ATOM 757 N N . MET A 1 93 ? 4.724 14.824 -8.713 1.00 84.44 93 MET A N 1
ATOM 758 C CA . MET A 1 93 ? 3.748 15.284 -9.724 1.00 84.44 93 MET A CA 1
ATOM 759 C C . MET A 1 93 ? 3.769 14.432 -11.009 1.00 84.44 93 MET A C 1
ATOM 761 O O . MET A 1 93 ? 4.010 14.919 -12.112 1.00 84.44 93 MET A O 1
ATOM 765 N N . LYS A 1 94 ? 3.546 13.128 -10.864 1.00 88.12 94 LYS A N 1
ATOM 766 C CA . LYS A 1 94 ? 3.321 12.178 -11.945 1.00 88.12 94 LYS A CA 1
ATOM 767 C C . LYS A 1 94 ? 1.832 11.847 -12.039 1.00 88.12 94 LYS A C 1
ATOM 769 O O . LYS A 1 94 ? 1.119 11.989 -11.043 1.00 88.12 94 LYS A O 1
ATOM 774 N N . PRO A 1 95 ? 1.361 11.415 -13.219 1.00 89.50 95 PRO A N 1
ATOM 775 C CA . PRO A 1 95 ? -0.009 10.953 -13.381 1.00 89.50 95 PRO A CA 1
ATOM 776 C C . PRO A 1 95 ? -0.350 9.830 -12.398 1.00 89.50 95 PRO A C 1
ATOM 778 O O . PRO A 1 95 ? 0.511 9.029 -12.017 1.00 89.50 95 PRO A O 1
ATOM 781 N N . GLY A 1 96 ? -1.620 9.760 -12.000 1.00 88.31 96 GLY A N 1
ATOM 782 C CA . GLY A 1 96 ? -2.120 8.634 -11.218 1.00 88.31 96 GLY A CA 1
ATOM 783 C C . GLY A 1 96 ? -1.900 7.328 -11.982 1.00 88.31 96 GLY A C 1
ATOM 784 O O . GLY A 1 96 ? -2.283 7.225 -13.142 1.00 88.31 96 GLY A O 1
ATOM 785 N N . GLY A 1 97 ? -1.261 6.349 -11.339 1.00 89.50 97 GLY A N 1
ATOM 786 C CA . GLY A 1 97 ? -0.932 5.062 -11.959 1.00 89.50 97 GLY A CA 1
ATOM 787 C C . GLY A 1 97 ? 0.428 5.002 -12.660 1.00 89.50 97 GLY A C 1
ATOM 788 O O . GLY A 1 97 ? 0.791 3.933 -13.137 1.00 89.50 97 GLY A O 1
ATOM 789 N N . PHE A 1 98 ? 1.214 6.086 -12.690 1.00 90.88 98 PHE A N 1
ATOM 790 C CA . PHE A 1 98 ? 2.567 6.069 -13.261 1.00 90.88 98 PHE A CA 1
ATOM 791 C C . PHE A 1 98 ? 3.448 4.964 -12.638 1.00 90.88 98 PHE A C 1
ATOM 793 O O . PHE A 1 98 ? 3.476 4.845 -11.410 1.00 90.88 98 PHE A O 1
ATOM 800 N N . PRO A 1 99 ? 4.203 4.177 -13.435 1.00 91.56 99 PRO A N 1
ATOM 801 C CA . PRO A 1 99 ? 4.441 4.304 -14.883 1.00 91.56 99 PRO A CA 1
ATOM 802 C C . PRO A 1 99 ? 3.469 3.509 -15.781 1.00 91.56 99 PRO A C 1
ATOM 804 O O . PRO A 1 99 ? 3.738 3.348 -16.969 1.00 91.56 99 PRO A O 1
ATOM 807 N N . LEU A 1 100 ? 2.376 2.982 -15.226 1.00 92.19 100 LEU A N 1
ATOM 808 C CA . LEU A 1 100 ? 1.348 2.193 -15.921 1.00 92.19 100 LEU A CA 1
ATOM 809 C C . LEU A 1 100 ? 0.140 3.045 -16.362 1.00 92.19 100 LEU A C 1
ATOM 811 O O . LEU A 1 100 ? -0.910 2.512 -16.704 1.00 92.19 100 LEU A O 1
ATOM 815 N N . ASP A 1 101 ? 0.269 4.372 -16.342 1.00 93.12 101 ASP A N 1
ATOM 816 C CA . ASP A 1 101 ? -0.784 5.344 -16.665 1.00 93.12 101 ASP A CA 1
ATOM 817 C C . ASP A 1 101 ? -1.103 5.440 -18.168 1.00 93.12 101 ASP A C 1
ATOM 819 O O . ASP A 1 101 ? -2.050 6.117 -18.564 1.00 93.12 101 ASP A O 1
ATOM 823 N N . ARG A 1 102 ? -0.310 4.778 -19.016 1.00 90.75 102 ARG A N 1
ATOM 824 C CA . ARG A 1 102 ? -0.403 4.836 -20.479 1.00 90.75 102 ARG A CA 1
ATOM 825 C C . ARG A 1 102 ? -0.111 3.473 -21.118 1.00 90.75 102 ARG A C 1
ATOM 827 O O . ARG A 1 102 ? 0.526 2.639 -20.474 1.00 90.75 102 ARG A O 1
ATOM 834 N N . PRO A 1 103 ? -0.494 3.254 -22.392 1.00 90.31 103 PRO A N 1
ATOM 835 C CA . PRO A 1 103 ? -0.115 2.057 -23.132 1.00 90.31 103 PRO A CA 1
ATOM 836 C C . PRO A 1 103 ? 1.400 1.849 -23.160 1.00 90.31 103 PRO A C 1
ATOM 838 O O . PRO A 1 103 ? 2.176 2.783 -23.380 1.00 90.31 103 PRO A O 1
ATOM 841 N N . ILE A 1 104 ? 1.802 0.603 -22.943 1.00 85.62 104 ILE A N 1
ATOM 842 C CA . ILE A 1 104 ? 3.196 0.189 -22.852 1.00 85.62 104 ILE A CA 1
ATOM 843 C C . ILE A 1 104 ? 3.565 -0.556 -24.130 1.00 85.62 104 ILE A C 1
ATOM 845 O O . ILE A 1 104 ? 2.904 -1.524 -24.498 1.00 85.62 104 ILE A O 1
ATOM 849 N N . TYR A 1 105 ? 4.650 -0.135 -24.778 1.00 81.31 105 TYR A N 1
ATOM 850 C CA . TYR A 1 105 ? 5.152 -0.769 -25.994 1.00 81.31 105 TYR A CA 1
ATOM 851 C C . TYR A 1 105 ? 6.389 -1.615 -25.683 1.00 81.31 105 TYR A C 1
ATOM 853 O O . TYR A 1 105 ? 7.451 -1.093 -25.336 1.00 81.31 105 TYR A O 1
ATOM 861 N N . TYR A 1 106 ? 6.257 -2.934 -25.815 1.00 71.81 106 TYR A N 1
ATOM 862 C CA . TYR A 1 106 ? 7.378 -3.867 -25.696 1.00 71.81 106 TYR A CA 1
ATOM 863 C C . TYR A 1 106 ? 8.442 -3.574 -26.780 1.00 71.81 106 TYR A C 1
ATOM 865 O O . TYR A 1 106 ? 8.061 -3.226 -27.899 1.00 71.81 106 TYR A O 1
ATOM 873 N N . PRO A 1 107 ? 9.758 -3.663 -26.490 1.00 70.44 107 PRO A N 1
ATOM 874 C CA . PRO A 1 107 ? 10.399 -4.127 -25.251 1.00 70.44 107 PRO A CA 1
ATOM 875 C C . PRO A 1 107 ? 10.730 -3.026 -24.227 1.00 70.44 107 PRO A C 1
ATOM 877 O O . PRO A 1 107 ? 11.403 -3.294 -23.236 1.00 70.44 107 PRO A O 1
ATOM 880 N N . HIS A 1 108 ? 10.257 -1.791 -24.410 1.00 68.56 108 HIS A N 1
ATOM 881 C CA . HIS A 1 108 ? 10.705 -0.604 -23.659 1.00 68.56 108 HIS A CA 1
ATOM 882 C C . HIS A 1 108 ? 10.334 -0.592 -22.160 1.00 68.56 108 HIS A C 1
ATOM 884 O O . HIS A 1 108 ? 10.603 0.384 -21.462 1.00 68.56 108 HIS A O 1
ATOM 890 N N . PHE A 1 109 ? 9.728 -1.665 -21.649 1.00 80.25 109 PHE A N 1
ATOM 891 C CA . PHE A 1 109 ? 9.231 -1.791 -20.278 1.00 80.25 109 PHE A CA 1
ATOM 892 C C . PHE A 1 109 ? 9.982 -2.855 -19.469 1.00 80.25 109 PHE A C 1
ATOM 894 O O . PHE A 1 109 ? 9.394 -3.639 -18.729 1.00 80.25 109 PHE A O 1
ATOM 901 N N . GLN A 1 110 ? 11.301 -2.906 -19.653 1.00 81.62 110 GLN A N 1
ATOM 902 C CA . GLN A 1 110 ? 12.222 -3.799 -18.941 1.00 81.62 110 GLN A CA 1
ATOM 903 C C . GLN A 1 110 ? 13.472 -3.030 -18.481 1.00 81.62 110 GLN A C 1
ATOM 905 O O . GLN A 1 110 ? 14.605 -3.465 -18.670 1.00 81.62 110 GLN A O 1
ATOM 910 N N . GLY A 1 111 ? 13.267 -1.833 -17.923 1.00 86.81 111 GLY A N 1
ATOM 911 C CA . GLY A 1 111 ? 14.361 -1.000 -17.419 1.00 86.81 111 GLY A CA 1
ATOM 912 C C . GLY A 1 111 ? 15.042 -1.598 -16.176 1.00 86.81 111 GLY A C 1
ATOM 913 O O . GLY A 1 111 ? 14.413 -2.352 -15.436 1.00 86.81 111 GLY A O 1
ATOM 914 N N . PRO A 1 112 ? 16.295 -1.211 -15.871 1.00 91.88 112 PRO A N 1
ATOM 915 C CA . PRO A 1 112 ? 17.046 -1.725 -14.714 1.00 91.88 112 PRO A CA 1
ATOM 916 C C . PRO A 1 112 ? 16.445 -1.324 -13.354 1.00 91.88 112 PRO A C 1
ATOM 918 O O . PRO A 1 112 ? 16.855 -1.819 -12.310 1.00 91.88 112 PRO A O 1
ATOM 921 N N . ASN A 1 113 ? 15.481 -0.404 -13.359 1.00 93.88 113 ASN A N 1
ATOM 922 C CA . ASN A 1 113 ? 14.728 0.074 -12.205 1.00 93.88 113 ASN A CA 1
ATOM 923 C C . ASN A 1 113 ? 13.291 -0.479 -12.145 1.00 93.88 113 ASN A C 1
ATOM 925 O O . ASN A 1 113 ? 12.471 0.021 -11.371 1.0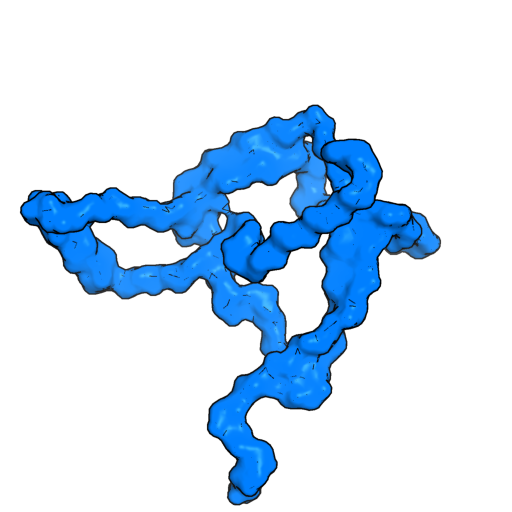0 93.88 113 ASN A O 1
ATOM 929 N N . MET A 1 114 ? 12.983 -1.473 -12.980 1.00 93.44 114 MET A N 1
ATOM 930 C CA . MET A 1 114 ? 11.736 -2.232 -12.997 1.00 93.44 114 MET A CA 1
ATOM 931 C C . MET A 1 114 ? 12.014 -3.670 -12.571 1.00 93.44 114 MET A C 1
ATOM 933 O O . MET A 1 114 ? 13.024 -4.258 -12.949 1.00 93.44 114 MET A O 1
ATOM 937 N N . PHE A 1 115 ? 11.103 -4.251 -11.800 1.00 93.75 115 PHE A N 1
ATOM 938 C CA . PHE A 1 115 ? 11.208 -5.630 -11.351 1.00 93.75 115 PHE A CA 1
ATOM 939 C C . PHE A 1 115 ? 9.845 -6.308 -11.416 1.00 93.75 115 PHE A C 1
ATOM 941 O O . PHE A 1 115 ? 8.864 -5.805 -10.867 1.00 93.75 115 PHE A O 1
ATOM 948 N N . PHE A 1 116 ? 9.806 -7.461 -12.076 1.00 93.75 116 PHE A N 1
ATOM 949 C CA . PHE A 1 116 ? 8.633 -8.319 -12.167 1.00 93.75 116 PHE A CA 1
ATOM 950 C C . PHE A 1 116 ? 8.915 -9.614 -11.430 1.00 93.75 116 PHE A C 1
ATOM 952 O O . PHE A 1 116 ? 9.966 -10.232 -11.615 1.00 93.75 116 PHE A O 1
ATOM 959 N N . LYS A 1 117 ? 7.970 -10.030 -10.596 1.00 95.62 117 LYS A N 1
ATOM 960 C CA . LYS A 1 117 ? 8.072 -11.272 -9.846 1.00 95.62 117 LYS A CA 1
ATOM 961 C C . LYS A 1 117 ? 6.755 -12.010 -9.886 1.00 95.62 117 LYS A C 1
ATOM 963 O O . LYS A 1 117 ? 5.753 -11.500 -9.394 1.00 95.62 117 LYS A O 1
ATOM 968 N N . ASP A 1 118 ? 6.779 -13.227 -10.402 1.00 97.69 118 ASP A N 1
ATOM 969 C CA . ASP A 1 118 ? 5.631 -14.113 -10.281 1.00 97.69 118 ASP A CA 1
ATOM 970 C C . ASP A 1 118 ? 5.446 -14.499 -8.808 1.00 97.69 118 ASP A C 1
ATOM 972 O O . ASP A 1 118 ? 6.398 -14.864 -8.106 1.00 97.69 118 ASP A O 1
ATOM 976 N N . ILE A 1 119 ? 4.213 -14.355 -8.338 1.00 97.56 119 ILE A N 1
ATOM 977 C CA . ILE A 1 119 ? 3.776 -14.618 -6.971 1.00 97.56 119 ILE A CA 1
ATOM 978 C C . ILE A 1 119 ? 2.545 -15.521 -6.995 1.00 97.56 119 ILE A C 1
ATOM 980 O O . ILE A 1 119 ? 1.748 -15.490 -7.933 1.00 97.56 119 ILE A O 1
ATOM 984 N N . THR A 1 120 ? 2.355 -16.293 -5.929 1.00 98.06 120 THR A N 1
ATOM 985 C CA . THR A 1 120 ? 1.200 -17.183 -5.797 1.00 98.06 120 THR A CA 1
ATOM 986 C C . THR A 1 120 ? 0.360 -16.775 -4.600 1.00 98.06 120 THR A C 1
ATOM 988 O O . THR A 1 120 ? 0.859 -16.698 -3.478 1.00 98.06 120 THR A O 1
ATOM 991 N N . ILE A 1 121 ? -0.930 -16.540 -4.832 1.00 97.50 121 ILE A N 1
ATOM 992 C CA . ILE A 1 121 ? -1.905 -16.243 -3.782 1.00 97.50 121 ILE A CA 1
ATOM 993 C C . ILE A 1 121 ? -2.708 -17.506 -3.486 1.00 97.50 121 ILE A C 1
ATOM 995 O O . ILE A 1 121 ? -3.412 -18.025 -4.356 1.00 97.50 121 ILE A O 1
ATOM 999 N N . TYR A 1 122 ? -2.625 -17.977 -2.244 1.00 96.81 122 TYR A N 1
ATOM 1000 C CA . TYR A 1 122 ? -3.354 -19.145 -1.757 1.00 96.81 122 TYR A CA 1
ATOM 1001 C C . TYR A 1 122 ? -4.567 -18.716 -0.942 1.00 96.81 122 TYR A C 1
ATOM 1003 O O . TYR A 1 122 ? -4.470 -17.850 -0.074 1.00 96.81 122 TYR A O 1
ATOM 1011 N N . HIS A 1 123 ? -5.703 -19.361 -1.185 1.00 95.38 123 HIS A N 1
ATOM 1012 C CA . HIS A 1 123 ? -6.889 -19.190 -0.355 1.00 95.38 123 HIS A CA 1
ATOM 1013 C C . HIS A 1 123 ? -7.019 -20.356 0.620 1.00 95.38 123 HIS A C 1
ATOM 1015 O O . HIS A 1 123 ? -7.320 -21.482 0.216 1.00 95.38 123 HIS A O 1
ATOM 1021 N N . LYS A 1 124 ? -6.797 -20.070 1.905 1.00 93.00 124 LYS A N 1
ATOM 1022 C CA . LYS A 1 124 ? -7.045 -21.011 2.999 1.00 93.00 124 LYS A CA 1
ATOM 1023 C C . LYS A 1 124 ? -8.541 -21.035 3.303 1.00 93.00 124 LYS A C 1
ATOM 1025 O O . LYS A 1 124 ? -9.192 -19.997 3.305 1.00 93.00 124 LYS A O 1
ATOM 1030 N N . THR A 1 125 ? -9.081 -22.223 3.522 1.00 85.19 125 THR A N 1
ATOM 1031 C CA . THR A 1 125 ? -10.465 -22.428 3.959 1.00 85.19 125 THR A CA 1
ATOM 1032 C C . THR A 1 125 ? -10.450 -23.194 5.263 1.00 85.19 125 THR A C 1
ATOM 1034 O O . THR A 1 125 ? -9.640 -24.107 5.390 1.00 85.19 125 THR A O 1
ATOM 1037 N N . ASP A 1 126 ? -11.397 -22.906 6.148 1.00 74.75 126 ASP A N 1
ATOM 1038 C CA . ASP A 1 126 ? -11.554 -23.628 7.418 1.00 74.75 126 ASP A CA 1
ATOM 1039 C C . ASP A 1 126 ? -12.077 -25.066 7.237 1.00 74.75 126 ASP A C 1
ATOM 1041 O O . ASP A 1 126 ? -12.089 -25.854 8.175 1.00 74.75 126 ASP A O 1
ATOM 1045 N N . VAL A 1 127 ? -12.495 -25.428 6.019 1.00 66.88 127 VAL A N 1
ATOM 1046 C CA . VAL A 1 127 ? -12.939 -26.782 5.668 1.00 66.88 127 VAL A CA 1
ATOM 1047 C C . VAL A 1 127 ? -11.732 -27.653 5.321 1.00 66.88 127 VAL A C 1
ATOM 1049 O O . VAL A 1 127 ? -11.019 -27.357 4.353 1.00 66.88 127 VAL A O 1
ATOM 1052 N N . ASP A 1 128 ? -11.552 -28.722 6.099 1.00 61.09 128 ASP A N 1
ATOM 1053 C CA . ASP A 1 128 ? -10.566 -29.784 5.890 1.00 61.09 128 ASP A CA 1
ATOM 1054 C C . ASP A 1 128 ? -10.718 -30.384 4.474 1.00 61.09 128 ASP A C 1
ATOM 1056 O O . ASP A 1 128 ? -11.833 -30.742 4.080 1.00 61.09 128 ASP A O 1
ATOM 1060 N N . PRO A 1 129 ? -9.645 -30.482 3.666 1.00 56.03 129 PRO A N 1
ATOM 1061 C CA . PRO A 1 129 ? -9.699 -31.100 2.341 1.00 56.03 129 PRO A CA 1
ATOM 1062 C C . PRO A 1 129 ? -10.173 -32.564 2.333 1.00 56.03 129 PRO A C 1
ATOM 1064 O O . PRO A 1 129 ? -10.580 -33.028 1.270 1.00 56.03 129 PRO A O 1
ATOM 1067 N N . ASN A 1 130 ? -10.161 -33.265 3.474 1.00 56.69 130 ASN A N 1
ATOM 1068 C CA . ASN A 1 130 ? -10.652 -34.643 3.598 1.00 56.69 130 ASN A CA 1
ATOM 1069 C C . ASN A 1 130 ? -12.107 -34.755 4.084 1.00 56.69 130 ASN A C 1
ATOM 1071 O O . ASN A 1 130 ? -12.602 -35.867 4.264 1.00 56.69 130 ASN A O 1
ATOM 1075 N N . ALA A 1 131 ? -12.810 -33.640 4.297 1.00 54.22 131 ALA A N 1
ATOM 1076 C CA . ALA A 1 131 ? -14.239 -33.667 4.587 1.00 54.22 131 ALA A CA 1
ATOM 1077 C C . ALA A 1 131 ? -15.022 -33.967 3.295 1.00 54.22 131 ALA A C 1
ATOM 1079 O O . ALA A 1 131 ? -15.531 -33.070 2.625 1.00 54.22 131 ALA A O 1
ATOM 1080 N N . THR A 1 132 ? -15.069 -35.243 2.916 1.00 41.25 132 THR A N 1
ATOM 1081 C CA . THR A 1 132 ? -16.030 -35.790 1.951 1.00 41.25 132 THR A CA 1
ATOM 1082 C C . THR A 1 132 ? -17.452 -35.531 2.453 1.00 41.25 132 THR A C 1
ATOM 1084 O O . THR A 1 132 ? -17.855 -36.102 3.466 1.00 41.25 132 THR A O 1
ATOM 1087 N N . THR A 1 133 ? -18.197 -34.684 1.746 1.00 41.53 133 THR A N 1
ATOM 1088 C CA . THR A 1 133 ? -19.669 -34.763 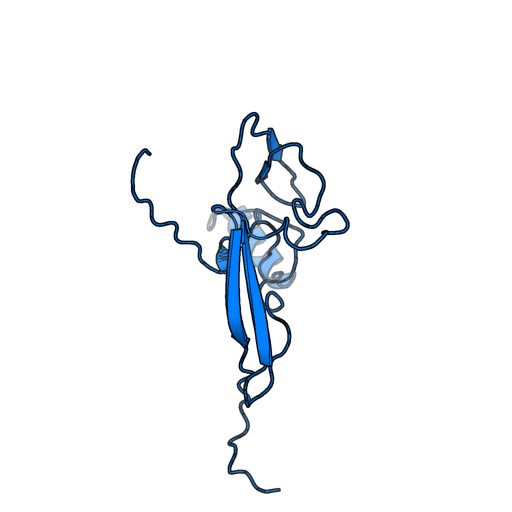1.656 1.00 41.53 133 THR A CA 1
ATOM 1089 C C . THR A 1 133 ? -20.056 -35.527 0.411 1.00 41.53 133 THR A C 1
ATOM 1091 O O . THR A 1 133 ? -19.382 -35.291 -0.619 1.00 41.53 133 THR A O 1
#

Foldseek 3Di:
DPDDDDDDDDLVRDLQEDEDDDPPVVVVVLVVCVVVVNDPDDDDQAQHHHYSVPPDDAAEQVWDKDKDKFFDDDADDWDWDDDSHSGIDTDGPDDPPPPNPDDDDPPVQPDPRMDIDIDTDHHDDPDDPPPDD

Organism: NCBI:txid1563983

Secondary structure (DSSP, 8-state):
--S-------GGG-TTEEPPPPPHHHHHHHHHHHHTTSS-----S-SSSEEGGGSS---BTT-EEEEEEEE----SSEEEEEETTTEEEEEESPPTTTTSSS---TTSS--TTEEEEEEEEB---SS-TT---

InterPro domains:
  IPR005203 Hemocyanin, C-terminal [PF03723] (1-123)
  IPR013788 Hemocyanin/hexamerin [PTHR11511] (2-131)
  IPR014756 Immunoglobulin E-set [SSF81296] (2-124)
  IPR037020 Hemocyanin, C-terminal domain superfamily [G3DSA:2.60.40.1520] (1-132)

Sequence (133 aa):
NAGLNKLERTSHDFIFLMADRDPSEILYKRVLKALDGTEKFTYKKNLYGIPERLLLPKGKRAGSIFQLFAYVSPVTQPVTYKSRVFGSYQYYMKPGGFPLDRPIYYPHFQGPNMFFKDITIYHKTDVDPNATT

pLDDT: mean 87.98, std 10.23, range [41.25, 98.06]

Radius of gyration: 21.05 Å; chains: 1; bounding box: 47×53×58 Å